Protein AF-A0A842T566-F1 (afdb_monomer_lite)

Foldseek 3Di:
DDLVVLVVVLVVLVVVLVVLVVVLVPDPLVPDPPSLVPDPSNVSSVVSVVVNVVSVVVSVVVVVVVD

Sequence (67 aa):
MSIEKLEKQVDELMEQRDELEENCDNLPQCQDEDGCESCDIYTKIEKIDNKIEEIEEQIEKLIAEDE

Radius of gyration: 15.36 Å; chains: 1; bounding box: 35×16×39 Å

pLDDT: mean 86.11, std 11.52, range [61.56, 97.25]

Secondary structure (DSSP, 8-state):
--HHHHHHHHHHHHHHHHHHHHHHHTSGGGGSTTTTTT-HHHHHHHHHHHHHHHHHHHHHHHHHHH-

Structure (mmCIF, N/CA/C/O backbone):
data_AF-A0A842T566-F1
#
_entry.id   AF-A0A842T566-F1
#
loop_
_atom_site.group_PDB
_atom_site.id
_atom_site.type_symbol
_atom_site.label_atom_id
_atom_site.label_alt_id
_atom_site.label_comp_id
_atom_site.label_asym_id
_atom_site.label_entity_id
_atom_site.label_seq_id
_atom_site.pdbx_PDB_ins_code
_atom_site.Cartn_x
_atom_site.Cartn_y
_atom_site.Cartn_z
_atom_site.occupancy
_atom_site.B_iso_or_equiv
_atom_site.auth_seq_id
_atom_site.auth_comp_id
_atom_site.auth_asym_id
_atom_site.auth_atom_id
_atom_site.pdbx_PDB_model_num
ATOM 1 N N . MET A 1 1 ? -16.419 -1.323 10.398 1.00 65.31 1 MET A N 1
ATOM 2 C CA . MET A 1 1 ? -15.068 -1.784 10.004 1.00 65.31 1 MET A CA 1
ATOM 3 C C . MET A 1 1 ? -14.182 -1.414 11.181 1.00 65.31 1 MET A C 1
ATOM 5 O O . MET A 1 1 ? -14.351 -0.303 11.650 1.00 65.31 1 MET A O 1
ATOM 9 N N . SER A 1 2 ? -13.395 -2.323 11.758 1.00 87.88 2 SER A N 1
ATOM 10 C CA . SER A 1 2 ? -12.604 -1.984 12.956 1.00 87.88 2 SER A CA 1
A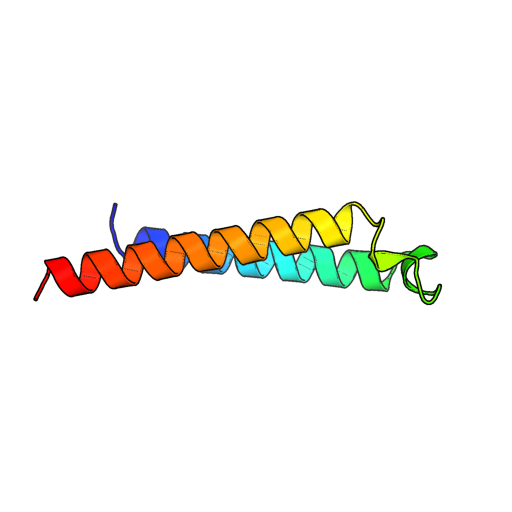TOM 11 C C . SER A 1 2 ? -11.350 -1.204 12.566 1.00 87.88 2 SER A C 1
ATOM 13 O O . SER A 1 2 ? -10.775 -1.519 11.523 1.00 87.88 2 SER A O 1
ATOM 15 N N . ILE A 1 3 ? -10.912 -0.265 13.411 1.00 91.25 3 ILE A N 1
ATOM 16 C CA . ILE A 1 3 ? -9.671 0.507 13.218 1.00 91.25 3 ILE A CA 1
ATOM 17 C C . ILE A 1 3 ? -8.477 -0.434 12.993 1.00 91.25 3 ILE A C 1
ATOM 19 O O . ILE A 1 3 ? -7.821 -0.323 11.968 1.00 91.25 3 ILE A O 1
ATOM 23 N N . GLU A 1 4 ? -8.320 -1.480 13.814 1.00 93.69 4 GLU A N 1
ATOM 24 C CA . GLU A 1 4 ? -7.260 -2.499 13.653 1.00 93.69 4 GLU A CA 1
ATOM 25 C C . GLU A 1 4 ? -7.226 -3.148 12.255 1.00 93.69 4 GLU A C 1
ATOM 27 O O . GLU A 1 4 ? -6.180 -3.549 11.748 1.00 93.69 4 GLU A O 1
ATOM 32 N N . LYS A 1 5 ? -8.391 -3.294 11.607 1.00 94.19 5 LYS A N 1
ATOM 33 C CA . LYS A 1 5 ? -8.464 -3.865 10.257 1.00 94.19 5 LYS A CA 1
ATOM 34 C C . LYS A 1 5 ? -8.015 -2.856 9.202 1.00 94.19 5 LYS A C 1
ATOM 36 O O . LYS A 1 5 ? -7.479 -3.278 8.183 1.00 94.19 5 LYS A O 1
ATOM 41 N N . LEU A 1 6 ? -8.293 -1.574 9.416 1.00 93.81 6 LEU A N 1
ATOM 42 C CA . LEU A 1 6 ? -7.869 -0.490 8.534 1.00 93.81 6 LEU A CA 1
ATOM 43 C C . LEU A 1 6 ? -6.361 -0.256 8.663 1.00 93.81 6 LEU A C 1
ATOM 45 O O . LEU A 1 6 ? -5.687 -0.220 7.644 1.00 93.81 6 LEU A O 1
ATOM 49 N N . GLU A 1 7 ? -5.823 -0.243 9.884 1.00 94.06 7 GLU A N 1
ATOM 50 C CA . GLU A 1 7 ? -4.375 -0.166 10.140 1.00 94.06 7 GLU A CA 1
ATOM 51 C C . GLU A 1 7 ? -3.627 -1.308 9.446 1.00 94.06 7 GLU A C 1
ATOM 53 O O . GLU A 1 7 ? -2.705 -1.074 8.674 1.00 94.06 7 GLU A O 1
ATOM 58 N N . LYS A 1 8 ? -4.116 -2.547 9.589 1.00 96.50 8 LYS A N 1
ATOM 59 C CA . LYS A 1 8 ? -3.525 -3.686 8.880 1.00 96.50 8 LYS A CA 1
ATOM 60 C C . LYS A 1 8 ? -3.576 -3.536 7.351 1.00 96.50 8 LYS A C 1
ATOM 62 O O . LYS A 1 8 ? -2.696 -4.030 6.654 1.00 96.50 8 LYS A O 1
ATOM 67 N N . GLN A 1 9 ? -4.619 -2.901 6.813 1.00 95.19 9 GLN A N 1
ATOM 68 C CA . GLN A 1 9 ? -4.696 -2.636 5.375 1.00 95.19 9 GLN A CA 1
ATOM 69 C C . GLN A 1 9 ? -3.681 -1.585 4.932 1.00 95.19 9 GLN A C 1
ATOM 71 O O . GLN A 1 9 ? -3.160 -1.717 3.829 1.00 95.19 9 GLN A O 1
ATOM 76 N N . VAL A 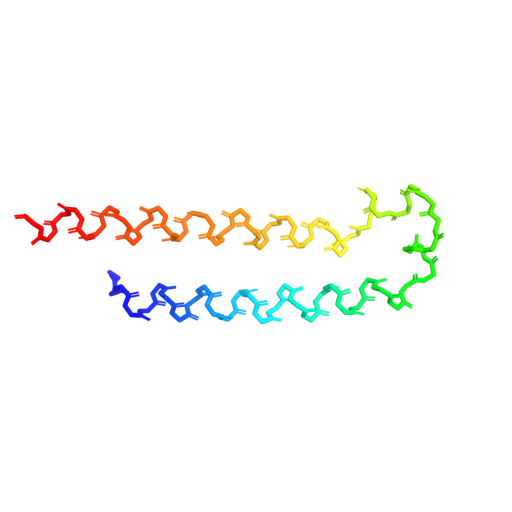1 10 ? -3.398 -0.580 5.765 1.00 95.75 10 VAL A N 1
ATOM 77 C CA . VAL A 1 10 ? -2.320 0.384 5.512 1.00 95.75 10 VAL A CA 1
ATOM 78 C C . VAL A 1 10 ? -0.975 -0.335 5.496 1.00 95.75 10 VAL A C 1
ATOM 80 O O . VAL A 1 10 ? -0.253 -0.196 4.516 1.00 95.75 10 VAL A O 1
ATOM 83 N N . ASP A 1 11 ? -0.693 -1.188 6.485 1.00 97.25 11 ASP A N 1
ATOM 84 C CA . ASP A 1 11 ? 0.557 -1.964 6.534 1.00 97.25 11 ASP A CA 1
ATOM 85 C C . ASP A 1 11 ? 0.760 -2.815 5.264 1.00 97.25 11 ASP A C 1
ATOM 87 O O . ASP A 1 11 ? 1.817 -2.773 4.637 1.00 97.25 11 ASP A O 1
ATOM 91 N N . GLU A 1 12 ? -0.275 -3.551 4.837 1.00 96.94 1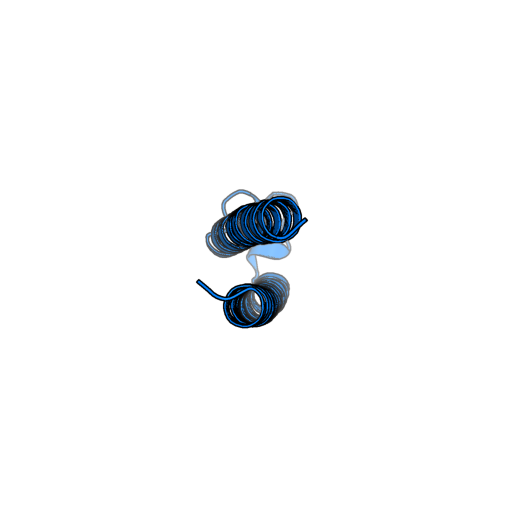2 GLU A N 1
ATOM 92 C CA . GLU A 1 12 ? -0.230 -4.376 3.617 1.00 96.94 12 GLU A CA 1
ATOM 93 C C . GLU A 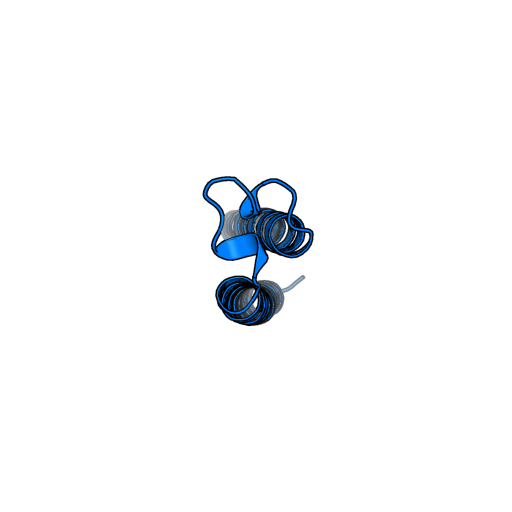1 12 ? -0.049 -3.537 2.338 1.00 96.94 12 GLU A C 1
ATOM 95 O O . GLU A 1 12 ? 0.535 -4.009 1.359 1.00 96.94 12 GLU A O 1
ATOM 100 N N . LEU A 1 13 ? -0.584 -2.313 2.312 1.00 96.06 13 LEU A N 1
ATOM 101 C CA . LEU A 1 13 ? -0.431 -1.385 1.193 1.00 96.06 13 LEU A CA 1
ATOM 102 C C . LEU A 1 13 ? 0.968 -0.762 1.170 1.00 96.06 13 LEU A C 1
ATOM 104 O O . LEU A 1 13 ? 1.548 -0.655 0.092 1.00 96.06 13 LEU A O 1
ATOM 108 N N . MET A 1 14 ? 1.527 -0.416 2.330 1.00 95.75 14 MET A N 1
ATOM 109 C CA . MET A 1 14 ? 2.900 0.076 2.447 1.00 95.75 14 MET A CA 1
ATOM 110 C C . MET A 1 14 ? 3.915 -0.979 1.995 1.00 95.75 14 MET A C 1
ATOM 112 O O . MET A 1 14 ? 4.796 -0.665 1.206 1.00 95.75 14 MET A O 1
ATOM 116 N N . GLU A 1 15 ? 3.745 -2.245 2.386 1.00 96.62 15 GLU A N 1
ATOM 117 C CA . GLU A 1 15 ? 4.624 -3.329 1.919 1.00 96.62 15 GLU A CA 1
ATOM 118 C C . GLU A 1 15 ? 4.554 -3.495 0.388 1.00 96.62 15 GLU A C 1
ATOM 120 O O . GLU A 1 15 ? 5.577 -3.600 -0.284 1.00 96.62 15 GLU A O 1
ATOM 125 N N . GLN A 1 16 ? 3.351 -3.429 -0.197 1.00 94.69 16 GLN A N 1
ATOM 126 C CA . GLN A 1 16 ? 3.181 -3.476 -1.657 1.00 94.69 16 GLN A CA 1
ATOM 127 C C . GLN A 1 16 ? 3.801 -2.273 -2.372 1.00 94.69 16 GLN A C 1
ATOM 129 O O . GLN A 1 16 ? 4.314 -2.412 -3.484 1.00 94.69 16 GLN A O 1
ATOM 134 N N . ARG A 1 17 ? 3.712 -1.086 -1.768 1.00 93.56 17 ARG A N 1
ATOM 135 C CA . ARG A 1 17 ? 4.337 0.136 -2.276 1.00 93.56 17 ARG A CA 1
ATOM 136 C C . ARG A 1 17 ? 5.853 -0.027 -2.314 1.00 93.56 17 ARG A C 1
ATOM 138 O O . ARG A 1 17 ? 6.444 0.223 -3.360 1.00 93.56 17 ARG A O 1
ATOM 145 N N . ASP A 1 18 ? 6.442 -0.515 -1.228 1.00 92.31 18 ASP A N 1
ATOM 146 C CA . ASP A 1 18 ? 7.886 -0.717 -1.112 1.00 92.31 18 ASP A CA 1
ATOM 147 C C . ASP A 1 18 ? 8.386 -1.761 -2.128 1.00 92.31 18 ASP A C 1
ATOM 149 O O . ASP A 1 18 ? 9.357 -1.517 -2.844 1.00 92.31 18 ASP A O 1
ATOM 153 N N . GLU A 1 19 ? 7.668 -2.879 -2.303 1.00 91.62 19 GLU A N 1
ATOM 154 C CA . GLU A 1 19 ? 7.984 -3.860 -3.353 1.00 91.62 19 GLU A CA 1
ATOM 155 C C . GLU A 1 19 ? 7.934 -3.242 -4.763 1.00 91.62 19 GLU A C 1
ATOM 157 O O . GLU A 1 19 ? 8.726 -3.591 -5.644 1.00 91.62 19 GLU A O 1
ATOM 162 N N . LEU A 1 20 ? 6.985 -2.340 -5.024 1.00 89.19 20 LEU A N 1
ATOM 163 C CA . LEU A 1 20 ? 6.878 -1.654 -6.312 1.00 89.19 20 LEU A CA 1
ATOM 164 C C . LEU A 1 20 ? 8.003 -0.630 -6.512 1.00 89.19 20 LEU A C 1
ATOM 166 O O . LEU A 1 20 ? 8.529 -0.552 -7.624 1.00 89.19 20 LEU A O 1
ATOM 170 N N . GLU A 1 21 ? 8.397 0.102 -5.470 1.00 85.62 21 GLU A N 1
ATOM 171 C CA . GLU A 1 21 ? 9.546 1.016 -5.504 1.00 85.62 21 GLU A CA 1
ATOM 172 C C . GLU A 1 21 ? 10.844 0.254 -5.803 1.00 85.62 21 GLU A C 1
ATOM 174 O O . GLU A 1 21 ? 11.529 0.583 -6.775 1.00 85.62 21 GLU A O 1
ATOM 179 N N . GLU A 1 22 ? 11.114 -0.846 -5.087 1.00 86.19 22 GLU A N 1
ATOM 180 C CA . GLU A 1 22 ? 12.278 -1.706 -5.353 1.00 86.19 22 GLU A CA 1
ATOM 181 C C . GLU A 1 22 ? 12.277 -2.249 -6.790 1.00 86.19 22 GLU A C 1
ATOM 183 O O . GLU A 1 22 ? 13.323 -2.368 -7.439 1.00 86.19 22 GLU A O 1
ATOM 188 N N . ASN A 1 23 ? 11.097 -2.575 -7.325 1.00 82.88 23 ASN A N 1
ATOM 189 C CA . ASN A 1 23 ? 10.974 -3.003 -8.711 1.00 82.88 23 ASN A CA 1
ATOM 190 C C . ASN A 1 23 ? 11.240 -1.860 -9.708 1.00 82.88 23 ASN A C 1
ATOM 192 O O . ASN A 1 23 ? 11.851 -2.137 -10.741 1.00 82.88 23 ASN A O 1
ATOM 196 N N . CYS A 1 24 ? 10.832 -0.608 -9.447 1.00 78.06 24 CYS A N 1
ATOM 197 C CA . CYS A 1 24 ? 11.158 0.518 -10.343 1.00 78.06 24 CYS A CA 1
ATOM 198 C C . CYS A 1 24 ? 12.645 0.837 -10.346 1.00 78.06 24 CYS A C 1
ATOM 200 O O . CYS A 1 24 ? 13.202 0.997 -11.429 1.00 78.06 24 CYS A O 1
ATOM 202 N N . ASP A 1 25 ? 13.317 0.824 -9.196 1.00 73.75 25 ASP A N 1
ATOM 203 C CA . ASP A 1 25 ? 14.758 1.111 -9.125 1.00 73.75 25 ASP A CA 1
ATOM 204 C C . ASP A 1 25 ? 15.602 0.169 -10.006 1.00 73.75 25 ASP A C 1
ATOM 206 O O . ASP A 1 25 ? 16.685 0.524 -10.478 1.00 73.75 25 ASP A O 1
ATOM 210 N N . ASN A 1 26 ? 15.085 -1.030 -10.288 1.00 79.06 26 ASN A N 1
ATOM 211 C CA . ASN A 1 26 ? 15.727 -2.026 -11.142 1.00 79.06 26 ASN A CA 1
ATOM 212 C C . ASN A 1 26 ? 15.323 -1.950 -12.629 1.00 79.06 26 ASN A C 1
ATOM 214 O O . ASN A 1 26 ? 15.845 -2.720 -13.445 1.00 79.06 26 ASN A O 1
ATOM 218 N N . LEU A 1 27 ? 14.402 -1.060 -13.011 1.00 76.94 27 LEU A N 1
ATOM 219 C CA . LEU A 1 27 ? 13.924 -0.946 -14.386 1.00 76.94 27 LEU A CA 1
ATOM 220 C C . LEU A 1 27 ? 14.798 -0.008 -15.229 1.00 76.94 27 LEU A C 1
ATOM 222 O O . LEU A 1 27 ? 15.097 1.105 -14.802 1.00 76.94 27 LEU A O 1
ATOM 226 N N . PRO A 1 28 ? 15.141 -0.395 -16.476 1.00 74.81 28 PRO A N 1
ATOM 227 C CA . PRO A 1 28 ? 15.942 0.441 -17.369 1.00 74.81 28 PRO A CA 1
ATOM 228 C C . PRO A 1 28 ? 15.328 1.821 -17.613 1.00 74.81 28 PRO A C 1
ATOM 230 O O . PRO A 1 28 ? 16.059 2.800 -17.696 1.00 74.81 28 PRO A O 1
ATOM 233 N N . GLN A 1 29 ? 13.995 1.907 -17.687 1.00 70.12 29 GLN A N 1
ATOM 234 C CA . GLN A 1 29 ? 13.308 3.182 -17.882 1.00 70.12 29 GLN A CA 1
ATOM 235 C C . GLN A 1 29 ? 13.404 4.126 -16.674 1.00 70.12 29 GLN A C 1
ATOM 237 O O . GLN A 1 29 ? 13.342 5.328 -16.874 1.00 70.12 29 GLN A O 1
ATOM 242 N N . CYS A 1 30 ? 13.610 3.634 -15.444 1.00 68.38 30 CYS A N 1
ATOM 243 C CA . CYS A 1 30 ? 13.782 4.509 -14.275 1.00 68.38 30 CYS A CA 1
ATOM 244 C C . CYS A 1 30 ? 15.203 5.157 -14.249 1.00 68.38 30 CYS A C 1
ATOM 246 O O . CYS A 1 30 ? 15.485 5.974 -13.379 1.00 68.38 30 CYS A O 1
ATOM 248 N N . GLN A 1 31 ? 16.094 4.841 -15.212 1.00 67.38 31 GLN A N 1
ATOM 249 C CA . GLN A 1 31 ? 17.408 5.496 -15.394 1.00 67.38 31 GLN A CA 1
ATOM 250 C C . GLN A 1 31 ? 17.366 6.749 -16.286 1.00 67.38 31 GLN A C 1
ATOM 252 O O . GLN A 1 31 ? 18.327 7.522 -16.286 1.00 67.38 31 GLN A O 1
ATOM 257 N N . ASP A 1 32 ? 16.285 6.941 -17.046 1.00 67.06 32 ASP A N 1
ATOM 258 C CA . ASP A 1 32 ? 16.068 8.125 -17.878 1.00 67.06 32 ASP A CA 1
ATOM 259 C C . ASP A 1 32 ? 15.330 9.204 -17.063 1.00 67.06 32 ASP A C 1
ATOM 261 O O . ASP A 1 32 ? 14.398 8.886 -16.326 1.00 67.06 32 ASP A O 1
ATOM 265 N N . GLU A 1 33 ? 15.713 10.481 -17.216 1.00 61.56 33 GLU A N 1
ATOM 266 C CA . GLU A 1 33 ? 15.211 11.605 -16.391 1.00 61.56 33 GLU A CA 1
ATOM 267 C C . GLU A 1 33 ? 13.670 11.736 -16.365 1.00 61.56 33 GLU A C 1
ATOM 269 O O . GLU A 1 33 ? 13.127 12.170 -15.354 1.00 61.56 33 GLU A O 1
ATOM 274 N N . ASP A 1 34 ? 12.970 11.286 -17.417 1.00 62.75 34 ASP A N 1
ATOM 275 C CA . ASP A 1 34 ? 11.501 11.347 -17.556 1.00 62.75 34 ASP A CA 1
ATOM 276 C C . ASP A 1 34 ? 10.811 9.963 -17.554 1.00 62.75 34 ASP A C 1
ATOM 278 O O . ASP A 1 34 ? 9.597 9.849 -17.754 1.00 62.75 34 ASP A O 1
ATOM 282 N N . GLY A 1 35 ? 11.553 8.865 -17.375 1.00 62.66 35 GLY A N 1
ATOM 283 C CA . GLY A 1 35 ? 11.003 7.520 -17.589 1.00 62.66 35 GLY A CA 1
ATOM 284 C C . GLY A 1 35 ? 10.011 7.052 -16.518 1.00 62.66 35 GLY A C 1
ATOM 285 O O . GLY A 1 35 ? 9.305 6.063 -16.724 1.00 62.66 35 GLY A O 1
ATOM 286 N N . CYS A 1 36 ? 9.907 7.783 -15.404 1.00 65.31 36 CYS A N 1
ATOM 287 C CA . CYS A 1 36 ? 9.025 7.447 -14.289 1.00 65.31 36 CYS A CA 1
ATOM 288 C C . CYS A 1 36 ? 7.582 7.953 -14.478 1.00 65.31 36 CYS A C 1
ATOM 290 O O . CYS A 1 36 ? 6.646 7.242 -14.123 1.00 65.31 36 CYS A O 1
ATOM 292 N N . GLU A 1 37 ? 7.365 9.110 -15.120 1.00 63.34 37 GLU A N 1
ATOM 293 C CA . GLU A 1 37 ? 6.019 9.708 -15.255 1.00 63.34 37 GLU A CA 1
ATOM 294 C C . GLU A 1 37 ? 5.054 8.867 -16.110 1.00 63.34 37 GLU A C 1
ATOM 296 O O . GLU A 1 37 ? 3.839 8.918 -15.929 1.00 63.34 37 GLU A O 1
ATOM 301 N N . SER A 1 38 ? 5.582 8.059 -17.033 1.00 65.62 38 SER A N 1
ATOM 302 C CA . SER A 1 38 ? 4.798 7.117 -17.850 1.00 65.62 38 SER A CA 1
ATOM 303 C C . SER A 1 38 ? 4.951 5.658 -17.409 1.00 65.62 38 SER A C 1
ATOM 305 O O . SER A 1 38 ? 4.474 4.745 -18.088 1.00 65.62 38 SER A O 1
ATOM 307 N N . CYS A 1 39 ? 5.615 5.420 -16.274 1.00 74.75 39 CYS A N 1
ATOM 308 C CA . CYS A 1 39 ? 5.854 4.083 -15.759 1.00 74.75 39 CYS A CA 1
ATOM 309 C C . CYS A 1 39 ? 4.598 3.551 -15.059 1.00 74.75 39 CYS A C 1
ATOM 311 O O . CYS A 1 39 ? 4.143 4.095 -14.053 1.00 74.75 39 CYS A O 1
ATOM 313 N N . ASP A 1 40 ? 4.078 2.419 -15.538 1.00 82.06 40 ASP A N 1
ATOM 314 C CA . ASP A 1 40 ? 2.934 1.730 -14.926 1.00 82.06 40 ASP A CA 1
ATOM 315 C C . ASP A 1 40 ? 3.140 1.434 -13.429 1.00 82.06 40 ASP A C 1
ATOM 317 O O . ASP A 1 40 ? 2.167 1.302 -12.685 1.00 82.06 40 ASP A O 1
ATOM 321 N N . ILE A 1 41 ? 4.394 1.288 -12.984 1.00 83.31 41 ILE A N 1
ATOM 322 C CA . ILE A 1 41 ? 4.738 1.081 -11.572 1.00 83.31 41 ILE A CA 1
ATOM 323 C C . ILE A 1 41 ? 4.523 2.359 -10.770 1.00 83.31 41 ILE A C 1
ATOM 325 O O . ILE A 1 41 ? 3.861 2.308 -9.739 1.00 83.31 41 ILE A O 1
ATOM 329 N N . TYR A 1 42 ? 4.988 3.498 -11.278 1.00 84.56 42 TYR A N 1
ATOM 330 C CA . TYR A 1 42 ? 4.775 4.794 -10.643 1.00 84.56 42 TYR A CA 1
ATOM 331 C C . TYR A 1 42 ? 3.274 5.095 -10.488 1.00 84.56 42 TYR A C 1
ATOM 333 O O . TYR A 1 42 ? 2.805 5.401 -9.396 1.00 84.56 42 TYR A O 1
ATOM 341 N N . THR A 1 43 ? 2.468 4.842 -11.527 1.00 86.81 43 THR A N 1
ATOM 342 C CA . THR A 1 43 ? 1.000 4.972 -11.431 1.00 86.81 43 THR A CA 1
ATOM 343 C C . THR A 1 43 ? 0.369 4.019 -10.404 1.00 86.81 43 THR A C 1
ATOM 345 O O . THR A 1 43 ? -0.691 4.312 -9.847 1.00 86.81 43 THR A O 1
ATOM 348 N N . LYS A 1 44 ? 0.951 2.836 -10.172 1.00 90.31 44 LYS A N 1
ATOM 349 C CA . LYS A 1 44 ? 0.466 1.916 -9.129 1.00 90.31 44 LYS A CA 1
ATOM 350 C C . LYS A 1 44 ? 0.833 2.411 -7.735 1.00 90.31 44 LYS A C 1
ATOM 352 O O . LYS A 1 44 ? -0.025 2.323 -6.865 1.00 90.31 44 LYS A O 1
ATOM 357 N N . ILE A 1 45 ? 2.041 2.944 -7.560 1.00 90.06 45 ILE A N 1
ATOM 358 C CA . ILE A 1 45 ? 2.495 3.567 -6.312 1.00 90.06 45 ILE A CA 1
ATOM 359 C C . ILE A 1 45 ? 1.569 4.732 -5.954 1.00 90.06 45 ILE A C 1
ATOM 361 O O .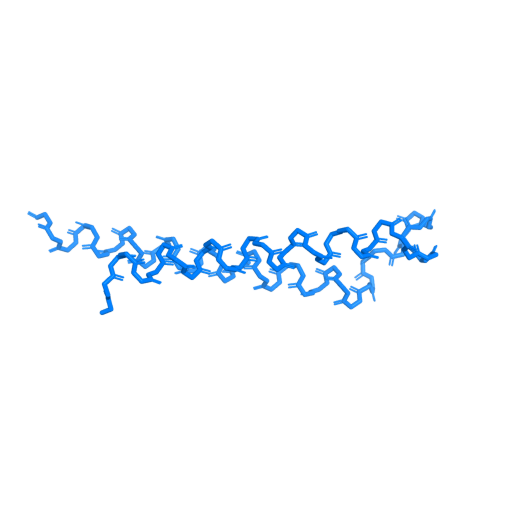 ILE A 1 45 ? 0.953 4.690 -4.897 1.00 90.06 45 ILE A O 1
ATOM 365 N N . GLU A 1 46 ? 1.308 5.659 -6.884 1.00 91.50 46 GLU A N 1
ATOM 366 C CA . GLU A 1 46 ? 0.382 6.776 -6.631 1.00 91.50 46 GLU A CA 1
ATOM 367 C C . GLU A 1 46 ? -1.023 6.302 -6.225 1.00 91.50 46 GLU A C 1
ATOM 369 O O . GLU A 1 46 ? -1.676 6.891 -5.366 1.00 91.50 46 GLU A O 1
ATOM 374 N N . LYS A 1 47 ? -1.531 5.223 -6.831 1.00 94.00 47 LYS A N 1
ATOM 375 C CA . LYS A 1 47 ? -2.834 4.655 -6.443 1.00 94.00 47 LYS A CA 1
ATOM 376 C C . LYS A 1 47 ? -2.818 4.041 -5.049 1.00 94.00 47 LYS A C 1
ATOM 378 O O . LYS A 1 47 ? -3.856 4.051 -4.390 1.00 94.00 47 LYS A O 1
ATOM 383 N N . ILE A 1 48 ? -1.697 3.452 -4.645 1.00 95.56 48 ILE A N 1
ATOM 384 C CA . ILE A 1 48 ? -1.528 2.907 -3.301 1.00 95.56 48 ILE A CA 1
ATOM 385 C C . ILE A 1 48 ? -1.474 4.053 -2.292 1.00 95.56 48 ILE A C 1
ATOM 387 O O . ILE A 1 48 ? -2.232 4.004 -1.328 1.00 95.56 48 ILE A O 1
ATOM 391 N N . ASP A 1 49 ? -0.697 5.101 -2.567 1.00 95.06 49 ASP A N 1
ATOM 392 C CA . ASP A 1 49 ? -0.582 6.283 -1.707 1.00 95.06 49 ASP A CA 1
ATOM 393 C C . ASP A 1 49 ? -1.950 6.944 -1.476 1.00 95.06 49 ASP A C 1
ATOM 395 O O . ASP A 1 49 ? -2.389 7.078 -0.336 1.00 95.06 49 ASP A O 1
ATOM 399 N N . ASN A 1 50 ? -2.704 7.221 -2.549 1.00 96.81 50 ASN A N 1
ATOM 400 C CA . ASN A 1 50 ? -4.066 7.770 -2.435 1.00 96.81 50 ASN A CA 1
ATOM 401 C C . ASN A 1 50 ? -4.991 6.873 -1.595 1.00 96.81 50 ASN A C 1
ATOM 403 O O . ASN A 1 50 ? -5.858 7.349 -0.867 1.00 96.81 50 ASN A O 1
ATOM 407 N N . LYS A 1 51 ? -4.831 5.551 -1.701 1.00 96.56 51 LYS A N 1
ATOM 408 C CA . LYS A 1 51 ? -5.658 4.606 -0.950 1.00 96.56 51 LYS A CA 1
ATOM 409 C C . LYS A 1 51 ? -5.272 4.549 0.527 1.00 96.56 51 LYS A C 1
ATOM 411 O O . LYS A 1 51 ? -6.153 4.323 1.354 1.00 96.56 51 LYS A O 1
ATOM 416 N N . ILE A 1 52 ? -3.993 4.728 0.854 1.00 96.44 52 ILE A N 1
ATOM 417 C CA . ILE A 1 52 ? -3.530 4.871 2.237 1.00 96.44 52 ILE A CA 1
ATOM 418 C C . ILE A 1 52 ? -4.161 6.126 2.845 1.00 96.44 52 ILE A C 1
ATOM 420 O O . ILE A 1 52 ? -4.827 6.003 3.870 1.00 96.44 52 ILE A O 1
ATOM 424 N N . GLU A 1 53 ? -4.086 7.274 2.163 1.00 97.25 53 GLU A N 1
ATOM 425 C CA . GLU A 1 53 ? -4.701 8.531 2.627 1.00 97.25 53 GLU A CA 1
ATOM 426 C C . GLU A 1 53 ? -6.216 8.380 2.873 1.00 97.25 53 GLU A C 1
ATOM 428 O O . GLU A 1 53 ? -6.733 8.765 3.923 1.00 97.25 53 GLU A O 1
ATOM 433 N N . GLU A 1 54 ? -6.945 7.739 1.952 1.00 96.88 54 GLU A N 1
ATOM 434 C CA . GLU A 1 54 ? -8.380 7.463 2.126 1.00 96.88 54 GLU A CA 1
ATOM 435 C C . GLU A 1 54 ? -8.684 6.586 3.353 1.00 96.88 54 GLU A C 1
ATOM 437 O O . GLU A 1 54 ? -9.754 6.712 3.964 1.00 96.88 54 GLU A O 1
ATOM 442 N N . ILE A 1 55 ? -7.799 5.642 3.682 1.00 96.06 55 ILE A N 1
ATOM 443 C CA . ILE A 1 55 ? -7.955 4.761 4.844 1.00 96.06 55 ILE A CA 1
ATOM 444 C C . ILE A 1 55 ? -7.615 5.516 6.132 1.00 96.06 55 ILE A C 1
ATOM 446 O O . ILE A 1 55 ? -8.354 5.384 7.110 1.00 96.06 55 ILE A O 1
ATOM 450 N N . GLU A 1 56 ? -6.564 6.333 6.131 1.00 95.19 56 GLU A N 1
ATOM 451 C CA . GLU A 1 56 ? -6.190 7.184 7.265 1.00 95.19 56 GLU A CA 1
ATOM 452 C C . GLU A 1 56 ? -7.318 8.163 7.617 1.00 95.19 56 GLU A C 1
ATOM 454 O O . GLU A 1 56 ? -7.746 8.216 8.771 1.00 95.19 56 GLU A O 1
ATOM 459 N N . GLU A 1 57 ? -7.924 8.821 6.622 1.00 96.19 57 GLU A N 1
ATOM 460 C CA . GLU A 1 57 ? -9.105 9.664 6.846 1.00 96.19 57 GLU A CA 1
ATOM 461 C C . GLU A 1 57 ? -10.291 8.891 7.447 1.00 96.19 57 GLU A C 1
ATOM 463 O O . GLU A 1 57 ? -11.088 9.440 8.214 1.00 96.19 57 GLU A O 1
ATOM 468 N N . GLN A 1 58 ? -10.480 7.627 7.054 1.00 94.62 58 GLN A N 1
ATOM 469 C CA . GLN A 1 58 ? -11.535 6.785 7.621 1.00 94.62 58 GLN A CA 1
ATOM 470 C C . GLN A 1 58 ? -11.242 6.433 9.079 1.00 94.62 58 GLN A C 1
ATOM 472 O O . GLN A 1 58 ? -12.170 6.429 9.888 1.00 94.62 58 GLN A O 1
ATOM 477 N N . ILE A 1 59 ? -9.981 6.161 9.420 1.00 94.00 59 ILE A N 1
ATOM 478 C CA . ILE A 1 59 ? -9.555 5.923 10.802 1.00 94.00 59 ILE A CA 1
ATOM 479 C C . ILE A 1 59 ? -9.809 7.174 11.647 1.00 94.00 59 ILE A C 1
ATOM 481 O O . ILE A 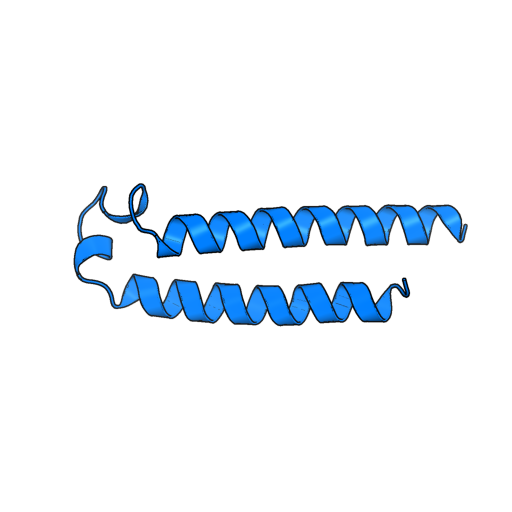1 59 ? -10.448 7.065 12.692 1.00 94.00 59 ILE A O 1
ATOM 485 N N . GLU A 1 60 ? -9.400 8.356 11.179 1.00 95.12 60 GLU A N 1
ATOM 486 C CA . GLU A 1 60 ? -9.630 9.620 11.892 1.00 95.12 60 GLU A CA 1
ATOM 487 C C . GLU A 1 60 ? -11.119 9.871 12.162 1.00 95.12 60 GLU A C 1
ATOM 489 O O . GLU A 1 60 ? -11.500 10.221 13.280 1.00 95.12 60 GLU A O 1
ATOM 494 N N . LYS A 1 61 ? -11.980 9.639 11.161 1.00 94.69 61 LYS A N 1
ATOM 495 C CA . LYS A 1 61 ? -13.440 9.769 11.315 1.00 94.69 61 LYS A CA 1
ATOM 496 C C . LYS A 1 61 ? -13.992 8.793 12.352 1.00 94.69 61 LYS A C 1
ATOM 498 O O . LYS A 1 61 ? -14.812 9.197 13.168 1.00 94.69 61 LYS A O 1
ATOM 503 N N . LEU A 1 62 ? -13.537 7.539 12.345 1.00 92.75 62 LEU A N 1
ATOM 504 C CA . LEU A 1 62 ? -13.977 6.534 13.318 1.00 92.75 62 LEU A CA 1
ATOM 505 C C . LEU A 1 62 ? -13.532 6.880 14.744 1.00 92.75 62 LEU A C 1
ATOM 507 O O . LEU A 1 62 ? -14.324 6.732 15.667 1.00 92.75 62 LEU A O 1
ATOM 511 N N . ILE A 1 63 ? -12.306 7.384 14.922 1.00 92.88 63 ILE A N 1
ATOM 512 C CA . ILE A 1 63 ? -11.817 7.851 16.228 1.00 92.88 63 ILE A CA 1
ATOM 513 C C . ILE A 1 63 ? -12.665 9.026 16.728 1.00 92.88 63 ILE A C 1
ATOM 515 O O . ILE A 1 63 ? -13.056 9.044 17.890 1.00 92.88 63 ILE A O 1
ATOM 519 N N . ALA A 1 64 ? -12.980 9.983 15.851 1.00 93.06 64 ALA A N 1
ATOM 520 C CA . ALA A 1 64 ? -13.798 11.143 16.201 1.00 93.06 64 ALA A CA 1
ATOM 521 C C . ALA A 1 64 ? -15.272 10.795 16.491 1.00 93.06 64 ALA A C 1
ATOM 523 O O . ALA A 1 64 ? -15.934 11.532 17.213 1.00 93.06 64 ALA A O 1
ATOM 524 N N . GLU A 1 65 ? -15.803 9.710 15.918 1.00 88.88 65 GLU A N 1
ATOM 525 C CA . GLU A 1 65 ? -17.149 9.202 16.223 1.00 88.88 65 GLU A CA 1
ATOM 526 C C . GLU A 1 65 ? -17.218 8.445 17.564 1.00 88.88 65 GLU A C 1
ATOM 528 O O . GLU A 1 65 ? -18.302 8.349 18.143 1.00 88.88 65 GLU A O 1
ATOM 533 N N . ASP A 1 66 ? -16.088 7.917 18.046 1.00 76.94 66 ASP A N 1
ATOM 534 C CA . ASP A 1 66 ? -15.977 7.204 19.327 1.00 76.94 66 ASP A CA 1
ATOM 535 C C . ASP A 1 66 ? -15.735 8.145 20.541 1.00 76.94 66 ASP A C 1
ATOM 537 O O . ASP A 1 66 ? -15.832 7.683 21.685 1.00 76.94 66 ASP A O 1
ATOM 541 N N . GLU A 1 67 ? -15.461 9.445 20.325 1.00 64.19 67 GLU A N 1
ATOM 542 C CA . GLU A 1 67 ? -15.378 10.511 21.359 1.00 64.19 67 GLU A CA 1
ATOM 543 C C . GLU A 1 67 ? -16.730 11.189 21.669 1.00 64.19 67 GLU A C 1
ATOM 545 O O . GLU A 1 67 ? -16.997 11.432 22.875 1.00 64.19 67 GLU A O 1
#